Protein AF-A0AAP8U742-F1 (afdb_monomer_lite)

Foldseek 3Di:
DDDPVRLVVLVVVLVPDDDFAWDQDPVQRFIQTPVRDTHDPNVPDDSVVRHVVRCCSVVSVVVSVVVVVVVVVVVLVVVVVVCVVVVNPPPDPPPPPDPVPD

Structure (mmCIF, N/CA/C/O backbone):
data_AF-A0AAP8U742-F1
#
_entry.id   AF-A0AAP8U742-F1
#
loop_
_atom_site.group_PDB
_atom_site.id
_atom_site.type_symbol
_atom_site.label_atom_id
_atom_site.label_alt_id
_atom_site.label_comp_id
_atom_site.label_asym_id
_atom_site.label_entity_id
_atom_site.label_seq_id
_atom_site.pdbx_PDB_ins_code
_atom_site.Cartn_x
_atom_site.Cartn_y
_atom_site.Cartn_z
_atom_site.occupancy
_atom_site.B_iso_or_equiv
_atom_site.auth_seq_id
_atom_site.auth_comp_id
_atom_site.auth_asym_id
_atom_site.auth_atom_id
_atom_site.pdbx_PDB_model_num
ATOM 1 N N . MET A 1 1 ? 0.283 -9.402 14.566 1.00 66.00 1 MET A N 1
ATOM 2 C CA . MET A 1 1 ? -0.108 -8.086 14.017 1.00 66.00 1 MET A CA 1
ATOM 3 C C . MET A 1 1 ? 1.169 -7.272 13.922 1.00 66.00 1 MET A C 1
ATOM 5 O O . MET A 1 1 ? 1.998 -7.462 14.806 1.00 66.00 1 MET A O 1
ATOM 9 N N . LEU A 1 2 ? 1.356 -6.465 12.875 1.00 81.75 2 LEU A N 1
ATOM 10 C CA . LEU A 1 2 ? 2.509 -5.558 12.797 1.00 81.75 2 LEU A CA 1
ATOM 11 C C . LEU A 1 2 ? 2.528 -4.652 14.036 1.00 81.75 2 LEU A C 1
ATOM 13 O O . LEU A 1 2 ? 1.473 -4.187 14.475 1.00 81.75 2 LEU A O 1
ATOM 17 N N . GLY A 1 3 ? 3.706 -4.447 14.617 1.00 90.69 3 GLY A N 1
ATOM 18 C CA . GLY A 1 3 ? 3.905 -3.501 15.707 1.00 90.69 3 GLY A CA 1
ATOM 19 C C . GLY A 1 3 ? 3.782 -2.050 15.233 1.00 90.69 3 GLY A C 1
ATOM 20 O O . GLY A 1 3 ? 3.861 -1.760 14.040 1.00 90.69 3 GLY A O 1
ATOM 21 N N . ARG A 1 4 ? 3.623 -1.116 16.182 1.00 90.12 4 ARG A N 1
ATOM 22 C CA . ARG A 1 4 ? 3.585 0.326 15.870 1.00 90.12 4 ARG A CA 1
ATOM 23 C C . ARG A 1 4 ? 4.872 0.807 15.202 1.00 90.12 4 ARG A C 1
ATOM 25 O O . ARG A 1 4 ? 4.802 1.558 14.241 1.00 90.12 4 ARG A O 1
ATOM 32 N N . GLU A 1 5 ? 6.018 0.342 15.693 1.00 93.56 5 GLU A N 1
ATOM 33 C CA . GLU A 1 5 ? 7.332 0.683 15.135 1.00 93.56 5 GLU A CA 1
ATOM 34 C C . GLU A 1 5 ? 7.465 0.178 13.693 1.00 93.56 5 GLU A C 1
ATOM 36 O O . GLU A 1 5 ? 7.790 0.952 12.801 1.00 93.56 5 GLU A O 1
ATOM 41 N N . GLU A 1 6 ? 7.100 -1.081 13.432 1.00 94.50 6 GLU A N 1
ATOM 42 C CA . GLU A 1 6 ? 7.138 -1.655 12.079 1.00 94.50 6 GLU A CA 1
ATOM 43 C C . GLU A 1 6 ? 6.215 -0.905 11.106 1.00 94.50 6 GLU A C 1
ATOM 45 O O . GLU A 1 6 ? 6.568 -0.702 9.944 1.00 94.50 6 GLU A O 1
ATOM 50 N N . LEU A 1 7 ? 5.033 -0.479 11.566 1.00 94.44 7 LEU A N 1
ATOM 51 C CA . LEU A 1 7 ? 4.100 0.298 10.751 1.00 94.44 7 LEU A CA 1
ATOM 52 C C . LEU A 1 7 ? 4.659 1.687 10.419 1.00 94.44 7 LEU A C 1
ATOM 54 O O . LEU A 1 7 ? 4.507 2.141 9.284 1.00 94.44 7 LEU A O 1
ATOM 58 N N . GLU A 1 8 ? 5.311 2.338 11.381 1.00 94.81 8 GLU A N 1
ATOM 59 C CA . GLU A 1 8 ? 5.937 3.647 11.185 1.00 94.81 8 GLU A CA 1
ATOM 60 C C . GLU A 1 8 ? 7.095 3.566 10.190 1.00 94.81 8 GLU A C 1
ATOM 62 O O . GLU A 1 8 ? 7.168 4.351 9.247 1.00 94.81 8 GLU A O 1
ATOM 67 N N . GLU A 1 9 ? 7.934 2.537 10.294 1.00 96.44 9 GLU A N 1
ATOM 68 C CA . GLU A 1 9 ? 8.993 2.317 9.313 1.00 96.44 9 GLU A CA 1
ATOM 69 C C . GLU A 1 9 ? 8.449 2.110 7.888 1.00 96.44 9 GLU A C 1
ATOM 71 O O . GLU A 1 9 ? 9.060 2.552 6.910 1.00 96.44 9 GLU A O 1
ATOM 76 N N . ILE A 1 10 ? 7.308 1.424 7.739 1.00 95.75 10 ILE A N 1
ATOM 77 C CA . ILE A 1 10 ? 6.654 1.259 6.433 1.00 95.75 10 ILE A CA 1
ATOM 78 C C . ILE A 1 10 ? 6.139 2.611 5.919 1.00 95.75 10 ILE A C 1
ATOM 80 O O . ILE A 1 10 ? 6.312 2.889 4.730 1.00 95.75 10 ILE A O 1
ATOM 84 N N . ARG A 1 11 ? 5.562 3.461 6.783 1.00 95.19 11 ARG A N 1
ATOM 85 C CA . ARG A 1 11 ? 5.136 4.823 6.406 1.00 95.19 11 ARG A CA 1
ATOM 86 C C . ARG A 1 11 ? 6.304 5.654 5.921 1.00 95.19 11 ARG A C 1
ATOM 88 O O . ARG A 1 11 ? 6.241 6.172 4.812 1.00 95.19 11 ARG A O 1
ATOM 95 N N . GLU A 1 12 ? 7.394 5.696 6.682 1.00 95.56 12 GLU A N 1
ATOM 96 C CA . GLU A 1 12 ? 8.577 6.455 6.286 1.00 95.56 12 GLU A CA 1
ATOM 97 C C . GLU A 1 12 ? 9.111 6.008 4.920 1.00 95.56 12 GLU A C 1
ATOM 99 O O . GLU A 1 12 ? 9.497 6.837 4.094 1.00 95.56 12 GLU A O 1
ATOM 104 N N . ARG A 1 13 ? 9.149 4.693 4.658 1.00 94.94 13 ARG A N 1
ATOM 105 C CA . ARG A 1 13 ? 9.566 4.167 3.349 1.00 94.94 13 ARG A CA 1
ATOM 106 C C . ARG A 1 13 ? 8.597 4.571 2.237 1.00 94.94 13 ARG A C 1
ATOM 108 O O . ARG A 1 13 ? 9.052 4.902 1.144 1.00 94.94 13 ARG A O 1
ATOM 115 N N . ALA A 1 14 ? 7.292 4.557 2.504 1.00 93.12 14 ALA A N 1
ATOM 116 C CA . ALA A 1 14 ? 6.268 4.953 1.541 1.00 93.12 14 ALA A CA 1
ATOM 117 C C . ALA A 1 14 ? 6.313 6.459 1.214 1.00 93.12 14 ALA A C 1
ATOM 119 O O . ALA A 1 14 ? 6.112 6.831 0.057 1.00 93.12 14 ALA A O 1
ATOM 120 N N . GLU A 1 15 ? 6.615 7.302 2.204 1.00 91.38 15 GLU A N 1
ATOM 121 C CA . GLU A 1 15 ? 6.760 8.758 2.061 1.00 91.38 15 GLU A CA 1
ATOM 122 C C . GLU A 1 15 ? 8.062 9.158 1.358 1.00 91.38 15 GLU A C 1
ATOM 124 O O . GLU A 1 15 ? 8.069 10.075 0.542 1.00 91.38 15 GLU A O 1
ATOM 129 N N . LYS A 1 16 ? 9.171 8.456 1.633 1.00 90.69 16 LYS A N 1
ATOM 130 C CA . LYS A 1 16 ? 10.468 8.696 0.971 1.00 90.69 16 LYS A CA 1
ATOM 131 C C . LYS A 1 16 ? 10.472 8.282 -0.503 1.00 90.69 16 LYS A C 1
ATOM 133 O O . LYS A 1 16 ? 11.352 8.708 -1.252 1.00 90.69 16 LYS A O 1
ATOM 138 N N . ALA A 1 17 ? 9.545 7.423 -0.921 1.00 88.38 17 ALA A N 1
ATOM 139 C CA . ALA A 1 17 ? 9.445 6.999 -2.308 1.00 88.38 17 ALA A CA 1
ATOM 140 C C . ALA A 1 17 ? 8.935 8.148 -3.195 1.00 88.38 17 ALA A C 1
ATOM 142 O O . ALA A 1 17 ? 8.032 8.892 -2.820 1.00 88.38 17 ALA A O 1
ATOM 143 N N . THR A 1 18 ? 9.477 8.275 -4.407 1.00 81.50 18 THR A N 1
ATOM 144 C CA . THR A 1 18 ? 9.054 9.306 -5.366 1.00 81.50 18 THR A CA 1
ATOM 145 C C . THR A 1 18 ? 7.581 9.159 -5.741 1.00 81.50 18 THR A C 1
ATOM 147 O O . THR A 1 18 ? 7.059 8.042 -5.816 1.00 81.50 18 THR A O 1
ATOM 150 N N . GLU A 1 19 ? 6.895 10.285 -5.933 1.00 78.69 19 GLU A N 1
ATOM 151 C CA . GLU A 1 19 ? 5.492 10.306 -6.352 1.00 78.69 19 GLU A CA 1
ATOM 152 C C . GLU A 1 19 ? 5.325 9.856 -7.812 1.00 78.69 19 GLU A C 1
ATOM 154 O O . GLU A 1 19 ? 6.230 10.002 -8.639 1.00 78.69 19 GLU A O 1
ATOM 159 N N . GLY A 1 20 ? 4.138 9.328 -8.121 1.00 80.50 20 GLY A N 1
ATOM 160 C CA . GLY A 1 20 ? 3.724 8.955 -9.471 1.00 80.50 20 GLY A CA 1
ATOM 161 C C . GLY A 1 20 ? 3.664 7.446 -9.725 1.00 80.50 20 GLY A C 1
ATOM 162 O O . GLY A 1 20 ? 4.263 6.641 -9.010 1.00 80.50 20 GLY A O 1
ATOM 163 N N . SER A 1 21 ? 2.895 7.063 -10.746 1.00 83.44 21 SER A N 1
ATOM 164 C CA . SER A 1 21 ? 2.624 5.662 -11.071 1.00 83.44 21 SER A CA 1
ATOM 165 C C . SER A 1 21 ? 3.855 4.942 -11.611 1.00 83.44 21 SER A C 1
ATOM 167 O O . SER A 1 21 ? 4.708 5.511 -12.297 1.00 83.44 21 SER A O 1
ATOM 169 N N . TRP A 1 22 ? 3.950 3.662 -11.275 1.00 90.19 22 TRP A N 1
ATOM 170 C CA . TRP A 1 22 ? 4.915 2.729 -11.835 1.00 90.19 22 TRP A CA 1
ATOM 171 C C . TRP A 1 22 ? 4.106 1.711 -12.622 1.00 90.19 22 TRP A C 1
ATOM 173 O O . TRP A 1 22 ? 3.090 1.229 -12.130 1.00 90.19 22 TRP A O 1
ATOM 183 N N . HIS A 1 23 ? 4.514 1.393 -13.844 1.00 87.94 23 HIS A N 1
ATOM 184 C CA . HIS A 1 23 ? 3.804 0.400 -14.640 1.00 87.94 23 HIS A CA 1
ATOM 185 C C . HIS A 1 23 ? 4.769 -0.5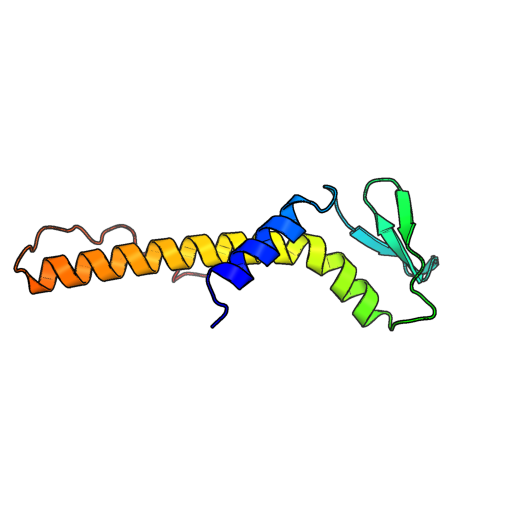73 -15.290 1.00 87.94 23 HIS A C 1
ATOM 187 O O . HIS A 1 23 ? 5.888 -0.226 -15.672 1.00 87.94 23 HIS A O 1
ATOM 193 N N . TYR A 1 24 ? 4.320 -1.814 -15.415 1.00 89.31 24 TYR A N 1
ATOM 194 C CA . TYR A 1 24 ? 5.052 -2.829 -16.142 1.00 89.31 24 TYR A CA 1
ATOM 195 C C . TYR A 1 24 ? 4.917 -2.613 -17.656 1.00 89.31 24 TYR A C 1
ATOM 197 O O . TYR A 1 24 ? 3.814 -2.627 -18.204 1.00 89.31 24 TYR A O 1
ATOM 205 N N . SER A 1 25 ? 6.047 -2.454 -18.344 1.00 87.00 25 SER A N 1
ATOM 206 C CA . SER A 1 25 ? 6.121 -2.487 -19.803 1.00 87.00 25 SER A CA 1
ATOM 207 C C . SER A 1 25 ? 6.514 -3.884 -20.274 1.00 87.00 25 SER A C 1
ATOM 209 O O . SER A 1 25 ? 7.645 -4.323 -20.062 1.00 87.00 25 SER A O 1
ATOM 211 N N . LYS A 1 26 ? 5.590 -4.579 -20.949 1.00 84.69 26 LYS A N 1
ATOM 212 C CA . LYS A 1 26 ? 5.833 -5.913 -21.528 1.00 84.69 26 LYS A CA 1
ATOM 213 C C . LYS A 1 26 ? 6.875 -5.885 -22.641 1.00 84.69 26 LYS A C 1
ATOM 215 O O . LYS A 1 26 ? 7.727 -6.768 -22.695 1.00 84.69 26 LYS A O 1
ATOM 220 N N . ASP A 1 27 ? 6.837 -4.849 -23.476 1.00 86.19 27 ASP A N 1
ATOM 221 C CA . ASP A 1 27 ? 7.764 -4.685 -24.600 1.00 86.19 27 ASP A CA 1
ATOM 222 C C . ASP A 1 27 ? 9.206 -4.516 -24.111 1.00 86.19 27 ASP A C 1
ATOM 224 O O . ASP A 1 27 ? 10.139 -5.069 -24.688 1.00 86.19 27 ASP A O 1
ATOM 228 N N . MET A 1 28 ? 9.379 -3.788 -23.005 1.00 83.12 28 MET A N 1
ATOM 229 C CA . MET A 1 28 ? 10.688 -3.522 -22.404 1.00 83.12 28 MET A CA 1
ATOM 230 C C . MET A 1 28 ? 11.068 -4.531 -21.319 1.00 83.12 28 MET A C 1
ATOM 232 O O . MET A 1 28 ? 12.201 -4.525 -20.851 1.00 83.12 28 MET A O 1
ATOM 236 N N . LYS A 1 29 ? 10.118 -5.370 -20.893 1.00 83.56 29 LYS A N 1
ATOM 237 C CA . LYS A 1 29 ? 10.208 -6.248 -19.719 1.00 83.56 29 LYS A CA 1
ATOM 238 C C . LYS A 1 29 ? 10.683 -5.526 -18.446 1.00 83.56 29 LYS A C 1
ATOM 240 O O . LYS A 1 29 ? 11.383 -6.102 -17.623 1.00 83.56 29 LYS A O 1
ATOM 245 N N . ALA A 1 30 ? 10.283 -4.271 -18.269 1.00 86.50 30 ALA A N 1
ATOM 246 C CA . ALA A 1 30 ? 10.819 -3.380 -17.242 1.00 86.50 30 ALA A CA 1
ATOM 247 C C . ALA A 1 30 ? 9.710 -2.595 -16.533 1.00 86.50 30 ALA A C 1
ATOM 249 O O . ALA A 1 30 ? 8.588 -2.500 -17.037 1.00 86.50 30 ALA A O 1
ATOM 250 N N . ILE A 1 31 ? 10.034 -2.001 -15.384 1.00 88.50 31 ILE A N 1
ATOM 251 C CA . ILE A 1 31 ? 9.160 -1.013 -14.742 1.00 88.50 31 ILE A CA 1
ATOM 252 C C . ILE A 1 31 ? 9.471 0.354 -15.338 1.00 88.50 31 ILE A C 1
ATOM 254 O O . ILE A 1 31 ? 10.617 0.805 -15.313 1.00 88.50 31 ILE A O 1
ATOM 258 N N . VAL A 1 32 ? 8.439 1.021 -15.842 1.00 87.94 32 VAL A N 1
ATOM 259 C CA . VAL A 1 32 ? 8.500 2.413 -16.277 1.00 87.94 32 VAL A CA 1
ATOM 260 C C . VAL A 1 32 ? 7.882 3.273 -15.184 1.00 87.94 32 VAL A C 1
ATOM 262 O O . VAL A 1 32 ? 6.723 3.097 -14.796 1.00 87.94 32 VAL A O 1
ATOM 265 N N . THR A 1 33 ? 8.693 4.175 -14.648 1.00 86.81 33 THR A N 1
ATOM 266 C CA . THR A 1 33 ? 8.273 5.113 -13.603 1.00 86.81 33 THR A CA 1
ATOM 267 C C . THR A 1 33 ? 7.575 6.332 -14.204 1.00 86.81 33 THR A C 1
ATOM 269 O O . THR A 1 33 ? 7.675 6.599 -15.399 1.00 86.81 33 THR A O 1
ATOM 272 N N . HIS A 1 34 ? 6.940 7.133 -13.351 1.00 82.69 34 HIS A N 1
ATOM 273 C CA . HIS A 1 34 ? 6.312 8.400 -13.727 1.00 82.69 34 HIS A CA 1
ATOM 274 C C . HIS A 1 34 ? 7.249 9.409 -14.421 1.00 82.69 34 HIS A C 1
ATOM 276 O O . HIS A 1 34 ? 6.775 10.284 -15.136 1.00 82.69 34 HIS A O 1
ATOM 282 N N . TYR A 1 35 ? 8.567 9.293 -14.231 1.00 82.50 35 TYR A N 1
ATOM 283 C CA . TYR A 1 35 ? 9.567 10.184 -14.832 1.00 82.50 35 TYR A CA 1
ATOM 284 C C . TYR A 1 35 ? 10.199 9.615 -16.111 1.00 82.50 35 TYR A C 1
ATOM 286 O O . TYR A 1 35 ? 11.317 9.994 -16.455 1.00 82.50 35 TYR A O 1
ATOM 294 N N . ASP A 1 36 ? 9.548 8.645 -16.759 1.00 82.44 36 ASP A N 1
ATOM 295 C CA . ASP A 1 36 ? 10.079 7.883 -17.901 1.00 82.44 36 ASP A CA 1
ATOM 296 C C . ASP A 1 36 ? 11.419 7.173 -17.613 1.00 82.44 36 ASP A C 1
ATOM 298 O O . ASP A 1 36 ? 12.109 6.705 -18.521 1.00 82.44 36 ASP A O 1
ATOM 302 N N . ALA A 1 37 ? 11.800 7.045 -16.335 1.00 85.44 37 ALA A N 1
ATOM 303 C CA . ALA A 1 37 ? 12.943 6.234 -15.945 1.00 85.44 37 ALA A CA 1
ATOM 304 C C . ALA A 1 37 ? 12.580 4.748 -16.049 1.00 85.44 37 ALA A C 1
ATOM 306 O O . ALA A 1 37 ? 11.507 4.328 -15.602 1.00 85.44 37 ALA A O 1
ATOM 307 N N . ILE A 1 38 ? 13.504 3.971 -16.613 1.00 87.88 38 ILE A N 1
ATOM 308 C CA . ILE A 1 38 ? 13.361 2.535 -16.853 1.00 87.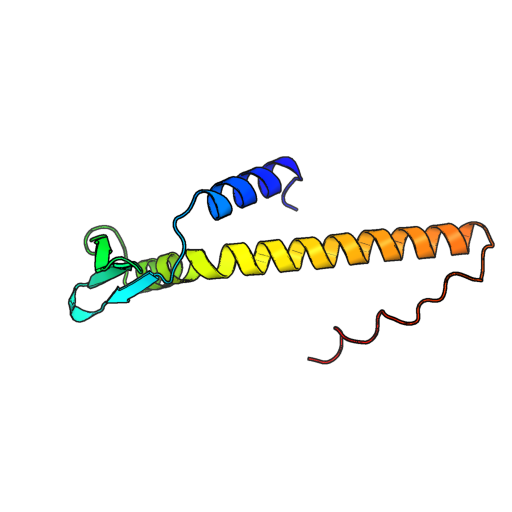88 38 ILE A CA 1
ATOM 309 C C . ILE A 1 38 ? 14.150 1.789 -15.783 1.00 87.88 38 ILE A C 1
ATOM 311 O O . ILE A 1 38 ? 15.365 1.956 -15.669 1.00 87.88 38 ILE A O 1
ATOM 315 N N . ILE A 1 39 ? 13.463 0.942 -15.025 1.00 84.62 39 ILE A N 1
ATOM 316 C CA . ILE A 1 39 ? 14.076 0.019 -14.073 1.00 84.62 39 ILE A CA 1
ATOM 317 C C . ILE A 1 39 ? 14.026 -1.377 -14.702 1.00 84.62 39 ILE A C 1
ATOM 319 O O . ILE A 1 39 ? 12.985 -2.040 -14.691 1.00 84.62 39 ILE A O 1
ATOM 323 N N . ASP A 1 40 ? 15.145 -1.809 -15.288 1.00 85.56 40 ASP A N 1
ATOM 324 C CA . ASP A 1 40 ? 15.274 -3.153 -15.856 1.00 85.56 40 ASP A CA 1
ATOM 325 C C . ASP A 1 40 ? 15.517 -4.182 -14.746 1.00 85.56 40 ASP A C 1
ATOM 327 O O . ASP A 1 40 ? 16.574 -4.221 -14.113 1.00 85.56 40 ASP A O 1
ATOM 331 N N . ILE A 1 41 ? 14.506 -5.015 -14.519 1.00 80.00 41 ILE A N 1
ATOM 332 C CA . ILE A 1 41 ? 14.538 -6.145 -13.585 1.00 80.00 41 ILE A CA 1
ATOM 333 C C . ILE A 1 41 ? 14.227 -7.473 -14.285 1.00 80.00 41 ILE A C 1
ATOM 335 O O . ILE A 1 41 ? 14.072 -8.501 -13.625 1.00 80.00 41 ILE A O 1
ATOM 339 N N . SER A 1 42 ? 14.182 -7.468 -15.622 1.00 77.12 42 SER A N 1
ATOM 340 C CA . SER A 1 42 ? 13.733 -8.590 -16.458 1.00 77.12 42 SER A CA 1
ATOM 341 C C . SER A 1 42 ? 14.530 -9.881 -16.249 1.00 77.12 42 SER A C 1
ATOM 343 O O . SER A 1 42 ? 14.009 -10.980 -16.431 1.00 77.12 42 SER A O 1
ATOM 345 N N . HIS A 1 43 ? 15.798 -9.756 -15.860 1.00 79.62 43 HIS A N 1
ATOM 346 C CA . HIS A 1 43 ? 16.711 -10.880 -15.660 1.00 79.62 43 HIS A CA 1
ATOM 347 C C . HIS A 1 43 ? 16.660 -11.491 -14.256 1.00 79.62 43 HIS A C 1
ATOM 349 O O . HIS A 1 43 ? 17.233 -12.558 -14.043 1.00 79.62 43 HIS A O 1
ATOM 355 N N . TYR A 1 44 ? 15.994 -10.832 -13.307 1.00 77.25 44 TYR A N 1
ATOM 356 C CA . TYR A 1 44 ? 16.027 -11.207 -11.892 1.00 77.25 44 TYR A CA 1
ATOM 357 C C . TYR A 1 44 ? 14.677 -11.674 -11.354 1.00 77.25 44 TYR A C 1
ATOM 359 O O . TYR A 1 44 ? 14.613 -12.130 -10.215 1.00 77.25 44 TYR A O 1
ATOM 367 N N . THR A 1 45 ? 13.605 -11.561 -12.142 1.00 82.56 45 THR A N 1
ATOM 368 C CA . THR A 1 45 ? 12.248 -11.762 -11.637 1.00 82.56 45 THR A CA 1
ATOM 369 C C . THR A 1 45 ? 11.270 -12.175 -12.745 1.00 82.56 45 THR A C 1
AT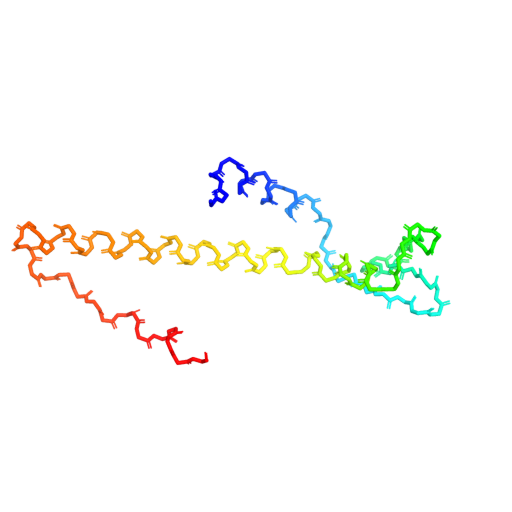OM 371 O O . THR A 1 45 ? 11.581 -12.078 -13.933 1.00 82.56 45 THR A O 1
ATOM 374 N N . THR A 1 46 ? 10.094 -12.677 -12.370 1.00 88.62 46 THR A N 1
ATOM 375 C CA . THR A 1 46 ? 9.016 -13.056 -13.298 1.00 88.62 46 THR A CA 1
ATOM 376 C C . THR A 1 46 ? 8.116 -11.869 -13.642 1.00 88.62 46 THR A C 1
ATOM 378 O O . THR A 1 46 ? 8.060 -10.904 -12.889 1.00 88.62 46 THR A O 1
ATOM 381 N N . GLU A 1 47 ? 7.347 -11.941 -14.737 1.00 86.75 47 GLU A N 1
ATOM 382 C CA . GLU A 1 47 ? 6.378 -10.882 -15.088 1.00 86.75 47 GLU A CA 1
ATOM 383 C C . GLU A 1 47 ? 5.413 -10.562 -13.932 1.00 86.75 47 GLU A C 1
ATOM 385 O O . GLU A 1 47 ? 5.125 -9.394 -13.684 1.00 86.75 47 GLU A O 1
ATOM 390 N N . GLY A 1 48 ? 4.981 -11.585 -13.183 1.00 87.38 48 GLY A N 1
ATOM 391 C CA . GLY A 1 48 ? 4.105 -11.409 -12.023 1.00 87.38 48 GLY A CA 1
ATOM 392 C C . GLY A 1 48 ? 4.765 -10.649 -10.872 1.00 87.38 48 GLY A C 1
ATOM 393 O O . GLY A 1 48 ? 4.108 -9.848 -10.213 1.00 87.38 48 GLY A O 1
ATOM 394 N N . ASP A 1 49 ? 6.068 -10.833 -10.656 1.00 88.75 49 ASP A N 1
ATOM 395 C CA . ASP A 1 49 ? 6.800 -10.059 -9.651 1.00 88.75 49 ASP A CA 1
ATOM 396 C C . ASP A 1 49 ? 6.942 -8.591 -10.073 1.00 88.75 49 ASP A C 1
ATOM 398 O O . ASP A 1 49 ? 6.826 -7.694 -9.241 1.00 88.75 49 ASP A O 1
ATOM 402 N N . ILE A 1 50 ? 7.168 -8.331 -11.368 1.00 87.81 50 ILE A N 1
ATOM 403 C CA . ILE A 1 50 ? 7.262 -6.964 -11.904 1.00 87.81 50 ILE A CA 1
ATOM 404 C C . ILE A 1 50 ? 5.932 -6.236 -11.713 1.00 87.81 50 ILE A C 1
ATOM 406 O O . ILE A 1 50 ? 5.906 -5.099 -11.239 1.00 87.81 50 ILE A O 1
ATOM 410 N N . GLU A 1 51 ? 4.832 -6.906 -12.055 1.00 88.69 51 GLU A N 1
ATOM 411 C CA . GLU A 1 51 ? 3.479 -6.388 -11.870 1.00 88.69 51 GLU A CA 1
ATOM 412 C C . GLU A 1 51 ? 3.199 -6.115 -10.384 1.00 88.69 51 GLU A C 1
ATOM 414 O O . GLU A 1 51 ? 2.804 -5.002 -10.030 1.00 88.69 51 GLU A O 1
ATOM 419 N N . PHE A 1 52 ? 3.523 -7.065 -9.500 1.00 90.31 52 PHE A N 1
ATOM 420 C CA . PHE A 1 52 ? 3.394 -6.891 -8.052 1.00 90.31 52 PHE A CA 1
ATOM 421 C C . PHE A 1 52 ? 4.187 -5.683 -7.531 1.00 90.31 52 PHE A C 1
ATOM 423 O O . PHE A 1 52 ? 3.633 -4.851 -6.815 1.00 90.31 52 PHE A O 1
ATOM 430 N N . ILE A 1 53 ? 5.463 -5.543 -7.908 1.00 89.06 53 ILE A N 1
ATOM 431 C CA . ILE A 1 53 ? 6.313 -4.419 -7.482 1.00 89.06 53 ILE A CA 1
ATOM 432 C C . ILE A 1 53 ? 5.754 -3.089 -7.998 1.00 89.06 53 ILE A C 1
ATOM 434 O O . ILE A 1 53 ? 5.745 -2.103 -7.258 1.00 89.06 53 ILE A O 1
ATOM 438 N N . SER A 1 54 ? 5.269 -3.055 -9.244 1.00 87.94 54 SER A N 1
ATOM 439 C CA . SER A 1 54 ? 4.694 -1.841 -9.830 1.00 87.94 54 SER A CA 1
ATOM 440 C C . SER A 1 54 ? 3.452 -1.365 -9.065 1.00 87.94 54 SER A C 1
ATOM 442 O O . SER A 1 54 ? 3.345 -0.178 -8.756 1.00 87.94 54 SER A O 1
ATOM 444 N N . HIS A 1 55 ? 2.581 -2.290 -8.649 1.00 90.31 55 HIS A N 1
ATOM 445 C CA . HIS A 1 55 ? 1.381 -1.974 -7.872 1.00 90.31 55 HIS A CA 1
ATOM 446 C C . HIS A 1 55 ? 1.658 -1.699 -6.394 1.00 90.31 55 HIS A C 1
ATOM 448 O O . HIS A 1 55 ? 1.010 -0.833 -5.802 1.00 90.31 55 HIS A O 1
ATOM 454 N N . ALA A 1 56 ? 2.664 -2.349 -5.798 1.00 91.56 56 ALA A N 1
ATOM 455 C CA . ALA A 1 56 ? 3.012 -2.165 -4.390 1.00 91.56 56 ALA A CA 1
ATOM 456 C C . ALA A 1 56 ? 3.249 -0.688 -4.027 1.00 91.56 56 ALA A C 1
ATOM 458 O O . ALA A 1 56 ? 2.910 -0.260 -2.922 1.00 91.56 56 ALA A O 1
ATOM 459 N N . ARG A 1 57 ? 3.769 0.119 -4.963 1.00 88.38 57 ARG A N 1
ATOM 460 C CA . ARG A 1 57 ? 3.993 1.560 -4.765 1.00 88.38 57 ARG A CA 1
ATOM 461 C C . ARG A 1 57 ? 2.711 2.337 -4.445 1.00 88.38 57 ARG A C 1
ATOM 463 O O . ARG A 1 57 ? 2.780 3.288 -3.662 1.00 88.38 57 ARG A O 1
ATOM 470 N N . GLU A 1 58 ? 1.584 1.954 -5.041 1.00 89.12 58 GLU A N 1
ATOM 471 C CA . GLU A 1 58 ? 0.271 2.583 -4.845 1.00 89.12 58 GLU A CA 1
ATOM 472 C C . GLU A 1 58 ? -0.560 1.871 -3.774 1.00 89.12 58 GLU A C 1
ATOM 474 O O . GLU A 1 58 ? -1.308 2.514 -3.033 1.00 89.12 58 GLU A O 1
ATOM 479 N N . ASP A 1 59 ? -0.425 0.551 -3.676 1.00 94.25 59 ASP A N 1
ATOM 480 C CA . ASP A 1 59 ? -1.194 -0.261 -2.739 1.00 94.25 59 ASP A CA 1
ATOM 481 C C . ASP A 1 59 ? -0.736 -0.053 -1.296 1.00 94.25 59 ASP A C 1
ATOM 483 O O . ASP A 1 59 ? -1.577 0.076 -0.408 1.00 94.25 59 ASP A O 1
ATOM 487 N N . ILE A 1 60 ? 0.574 0.061 -1.041 1.00 94.56 60 ILE A N 1
ATOM 488 C CA . ILE A 1 60 ? 1.100 0.268 0.318 1.00 94.56 60 ILE A CA 1
ATOM 489 C C . ILE A 1 60 ? 0.529 1.552 0.957 1.00 94.56 60 ILE A C 1
ATOM 491 O O . ILE A 1 60 ? -0.022 1.448 2.055 1.00 94.56 60 ILE A O 1
ATOM 495 N N . PRO A 1 61 ? 0.560 2.739 0.314 1.00 92.81 61 PRO A N 1
ATOM 496 C CA . PRO A 1 61 ? -0.096 3.935 0.850 1.00 92.81 61 PRO A CA 1
ATOM 497 C C . PRO A 1 61 ? -1.593 3.749 1.147 1.00 92.81 61 PRO A C 1
ATOM 499 O O . PRO A 1 61 ? -2.053 4.130 2.224 1.00 92.81 61 PRO A O 1
ATOM 502 N N . LYS A 1 62 ? -2.354 3.112 0.245 1.00 93.69 62 LYS A N 1
ATOM 503 C CA . LYS A 1 62 ? -3.794 2.844 0.444 1.00 93.69 62 LYS A CA 1
ATOM 504 C C . LYS A 1 62 ? -4.043 1.911 1.632 1.00 93.69 62 LYS A C 1
ATOM 506 O O . LYS A 1 62 ? -4.989 2.104 2.401 1.00 93.69 62 LYS A O 1
ATOM 511 N N . LEU A 1 63 ? -3.193 0.900 1.802 1.00 95.62 63 LEU A N 1
ATOM 512 C CA . LEU A 1 63 ? -3.255 -0.024 2.931 1.00 95.62 63 LEU A CA 1
ATOM 513 C C . LEU A 1 63 ? -2.925 0.687 4.246 1.00 95.62 63 LEU A C 1
ATOM 515 O O . LEU A 1 63 ? -3.651 0.506 5.221 1.00 95.62 63 LEU A O 1
ATOM 519 N N . LEU A 1 64 ? -1.901 1.544 4.273 1.00 95.12 64 LEU A N 1
ATOM 520 C CA . LEU A 1 64 ? -1.567 2.366 5.443 1.00 95.12 64 LEU A CA 1
ATOM 521 C C . LEU A 1 64 ? -2.718 3.310 5.827 1.00 95.12 64 LEU A C 1
ATOM 523 O O . LEU A 1 64 ? -3.056 3.429 7.005 1.00 95.12 64 LEU A O 1
ATOM 527 N N . GLU A 1 65 ? -3.365 3.950 4.851 1.00 94.19 65 GLU A N 1
ATOM 528 C CA . GLU A 1 65 ? -4.556 4.776 5.085 1.00 94.19 65 GLU A CA 1
ATOM 529 C C . GLU A 1 65 ? -5.716 3.946 5.659 1.00 94.19 65 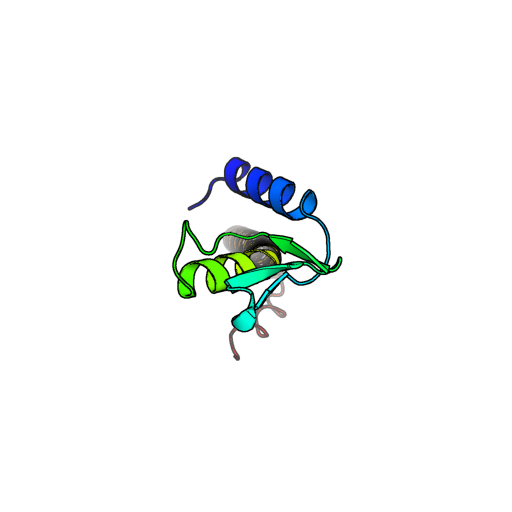GLU A C 1
ATOM 531 O O . GLU A 1 65 ? -6.406 4.369 6.588 1.00 94.19 65 GLU A O 1
ATOM 536 N N . THR A 1 66 ? -5.914 2.732 5.145 1.00 95.44 66 THR A N 1
ATOM 537 C CA . THR A 1 66 ? -6.949 1.813 5.633 1.00 95.44 66 THR A CA 1
ATOM 538 C C . THR A 1 66 ? -6.674 1.368 7.069 1.00 95.44 66 THR A C 1
ATOM 540 O O . THR A 1 66 ? -7.587 1.380 7.894 1.00 95.44 66 THR A O 1
ATOM 543 N N . ILE A 1 67 ? -5.421 1.044 7.403 1.00 93.56 67 ILE A N 1
ATOM 544 C CA . ILE A 1 67 ? -5.013 0.696 8.771 1.00 93.56 67 ILE A CA 1
ATOM 545 C C . ILE A 1 67 ? -5.300 1.863 9.723 1.00 93.56 67 ILE A C 1
ATOM 547 O O . ILE A 1 67 ? -5.954 1.649 10.739 1.00 93.56 67 ILE A O 1
ATOM 551 N N . ASN A 1 68 ? -4.929 3.098 9.363 1.00 91.44 68 ASN A N 1
ATOM 552 C CA . ASN A 1 68 ? -5.243 4.291 10.163 1.00 91.44 68 ASN A CA 1
ATOM 553 C C . ASN A 1 68 ? -6.742 4.430 10.472 1.00 91.44 68 ASN A C 1
ATOM 555 O O . ASN A 1 68 ? -7.132 4.735 11.603 1.00 91.44 68 ASN A O 1
ATOM 559 N N . LYS A 1 69 ? -7.597 4.212 9.464 1.00 91.31 69 LYS A N 1
ATOM 560 C CA . LYS A 1 69 ? -9.059 4.272 9.626 1.00 91.31 69 LYS A CA 1
ATOM 561 C C . LYS A 1 69 ? -9.554 3.201 10.595 1.00 91.31 69 LYS A C 1
ATOM 563 O O . LYS A 1 69 ? -10.378 3.496 11.459 1.00 91.31 69 LYS A O 1
ATOM 568 N N . LEU A 1 70 ? -9.037 1.979 10.476 1.00 92.25 70 LEU A N 1
ATOM 569 C CA . LEU A 1 70 ? -9.396 0.868 11.356 1.00 92.25 70 LEU A CA 1
ATOM 570 C C . LEU A 1 70 ? -8.922 1.089 12.795 1.00 92.25 70 LEU A C 1
ATOM 572 O O . LEU A 1 70 ? -9.672 0.798 13.722 1.00 92.25 70 LEU A O 1
ATOM 576 N N . GLU A 1 71 ? -7.724 1.636 12.999 1.00 90.00 71 GLU A N 1
ATOM 577 C CA . GLU A 1 71 ? -7.228 1.992 14.333 1.00 90.00 71 GLU A CA 1
ATOM 578 C C . GLU A 1 71 ? -8.085 3.089 14.970 1.00 90.00 71 GLU A C 1
ATOM 580 O O . GLU A 1 71 ? -8.531 2.935 16.102 1.00 90.00 71 GLU A O 1
ATOM 585 N N . THR A 1 72 ? -8.433 4.131 14.208 1.00 88.81 72 THR A N 1
ATOM 586 C CA . THR A 1 72 ? -9.351 5.187 14.670 1.00 88.81 72 THR A CA 1
ATOM 587 C C . THR A 1 72 ? -10.710 4.612 15.076 1.00 88.81 72 THR A C 1
ATOM 589 O O . THR A 1 72 ? -11.290 5.009 16.086 1.00 88.81 72 THR A O 1
ATOM 592 N N . TYR A 1 73 ? -11.236 3.675 14.286 1.00 88.19 73 TYR A N 1
ATOM 593 C CA . TYR A 1 73 ? -12.497 3.008 14.587 1.00 88.19 73 TYR A CA 1
ATOM 594 C C . TYR A 1 73 ? -12.410 2.154 15.856 1.00 88.19 73 TYR A C 1
ATOM 596 O O . TYR A 1 73 ? -13.285 2.251 16.716 1.00 88.19 73 TYR A O 1
ATOM 604 N N . ARG A 1 74 ? -11.348 1.349 15.991 1.00 89.62 74 ARG A N 1
ATOM 605 C CA . ARG A 1 74 ? -11.090 0.539 17.187 1.00 89.62 74 ARG A CA 1
ATOM 606 C C . ARG A 1 74 ? -11.059 1.422 18.431 1.00 89.62 74 ARG A C 1
ATOM 608 O O . ARG A 1 74 ? -11.780 1.132 19.378 1.00 89.62 74 ARG A O 1
ATOM 615 N N . ASP A 1 75 ? -10.298 2.511 18.403 1.00 88.56 75 ASP A N 1
ATOM 616 C CA . ASP A 1 75 ? -10.130 3.397 19.558 1.00 88.56 75 ASP A CA 1
ATOM 617 C C . ASP A 1 75 ? -11.462 4.066 19.955 1.00 88.56 75 ASP A C 1
ATOM 619 O O . ASP A 1 75 ? -11.791 4.173 21.137 1.00 88.56 75 ASP A O 1
ATOM 623 N N . ARG A 1 76 ? -12.291 4.451 18.971 1.00 85.88 76 ARG A N 1
ATOM 624 C CA . ARG A 1 76 ? -13.657 4.951 19.220 1.00 85.88 76 ARG A CA 1
ATOM 625 C C . ARG A 1 76 ? -14.558 3.887 19.842 1.00 85.88 76 ARG A C 1
ATOM 627 O O . ARG A 1 76 ? -15.315 4.191 20.762 1.00 85.88 76 ARG A O 1
ATOM 634 N N . PHE A 1 77 ? -14.496 2.659 19.336 1.00 86.75 77 PHE A N 1
ATOM 635 C CA . PHE A 1 77 ? -15.289 1.549 19.855 1.00 8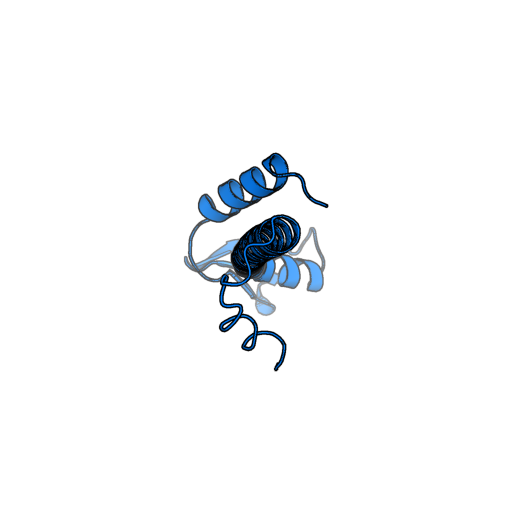6.75 77 PHE A CA 1
ATOM 636 C C . PHE A 1 77 ? -14.893 1.197 21.295 1.00 86.75 77 PHE A C 1
ATOM 638 O O . PHE A 1 77 ? -15.763 1.000 22.141 1.00 86.75 77 PHE A O 1
ATOM 645 N N . GLU A 1 78 ? -13.594 1.183 21.598 1.00 87.88 78 GLU A N 1
ATOM 646 C CA . GLU A 1 78 ? -13.085 0.980 22.957 1.00 87.88 78 GLU A CA 1
ATOM 647 C C . GLU A 1 78 ? -13.588 2.072 23.911 1.00 87.88 78 GLU A C 1
ATOM 649 O O . GLU A 1 78 ? -14.148 1.749 24.961 1.00 87.88 78 GLU A O 1
ATOM 654 N N . ALA A 1 79 ? -13.505 3.347 23.514 1.00 84.75 79 ALA A N 1
ATOM 655 C CA . ALA A 1 79 ? -14.026 4.463 24.305 1.00 84.75 79 ALA A CA 1
ATOM 656 C C . ALA A 1 79 ? -15.542 4.359 24.553 1.00 84.75 79 ALA A C 1
ATOM 658 O O . ALA A 1 79 ? -16.007 4.595 25.670 1.00 84.75 79 ALA A O 1
ATOM 659 N N . TYR A 1 80 ? -16.312 3.959 23.536 1.00 82.62 80 TYR A N 1
ATOM 660 C CA . TYR A 1 80 ? -17.745 3.698 23.675 1.00 82.62 80 TYR A CA 1
ATOM 661 C C . TYR A 1 80 ? -18.022 2.588 24.700 1.00 82.62 80 TYR A C 1
ATOM 663 O O . TYR A 1 80 ? -18.818 2.770 25.624 1.00 82.62 80 TYR A O 1
ATOM 671 N N . CYS A 1 81 ? -17.345 1.443 24.573 1.00 82.19 81 CYS A N 1
ATOM 672 C CA . CYS A 1 81 ? -17.514 0.323 25.494 1.00 82.19 81 CYS A CA 1
ATOM 673 C C . CYS A 1 81 ? -17.139 0.693 26.932 1.00 82.19 81 CYS A C 1
ATOM 675 O O . CYS A 1 81 ? -17.797 0.242 27.872 1.00 82.19 81 CYS A O 1
ATOM 677 N N . ASP A 1 82 ? -16.098 1.498 27.121 1.00 83.31 82 ASP A N 1
ATOM 678 C CA . ASP A 1 82 ? -15.672 1.926 28.448 1.00 83.31 82 ASP A CA 1
ATOM 679 C C . ASP A 1 82 ? -16.640 2.933 29.074 1.00 83.31 82 ASP A C 1
ATOM 681 O O . ASP A 1 82 ? -16.950 2.799 30.260 1.00 83.31 82 ASP A O 1
ATOM 685 N N . GLY A 1 83 ? -17.207 3.857 28.292 1.00 80.38 83 GLY A N 1
ATOM 686 C CA . GLY A 1 83 ? -18.300 4.720 28.748 1.00 80.38 83 GLY A CA 1
ATOM 687 C C . GLY A 1 83 ? -19.540 3.919 29.156 1.00 80.38 83 GLY A C 1
ATOM 688 O O . GLY A 1 83 ? -20.078 4.117 30.249 1.00 80.38 83 GLY A O 1
ATOM 689 N N . TYR A 1 84 ? -19.926 2.925 28.350 1.00 74.94 84 TYR A N 1
ATOM 690 C CA . TYR A 1 84 ? -21.042 2.030 28.666 1.00 74.94 84 TYR A CA 1
ATOM 691 C C . TYR A 1 84 ? -20.816 1.259 29.979 1.00 74.94 84 TYR A C 1
ATOM 693 O O . TYR A 1 84 ? -21.696 1.225 30.840 1.00 74.94 84 TYR A O 1
ATOM 701 N N . LYS A 1 85 ? -19.617 0.688 30.191 1.00 76.25 85 LYS A N 1
ATOM 702 C CA . LYS A 1 85 ? -19.253 0.008 31.455 1.00 76.25 85 LYS A CA 1
ATOM 703 C C . LYS A 1 85 ? -19.298 0.944 32.665 1.00 76.25 85 LYS A C 1
ATOM 705 O O . LYS A 1 85 ? -19.573 0.490 33.772 1.00 76.25 85 LYS A O 1
ATOM 710 N N . GLN A 1 86 ? -19.019 2.229 32.465 1.00 79.94 86 GLN A N 1
ATOM 711 C CA . GLN A 1 86 ? -19.039 3.251 33.513 1.00 79.94 86 GLN A CA 1
ATOM 712 C C . GLN A 1 86 ? -20.446 3.823 33.771 1.00 79.94 86 GLN A C 1
ATOM 714 O O . GLN A 1 86 ? -20.594 4.723 34.596 1.00 79.94 86 GLN A O 1
ATOM 719 N N . GLY A 1 87 ? -21.486 3.304 33.104 1.00 73.06 87 GLY A N 1
ATOM 720 C CA . GLY A 1 87 ? -22.863 3.783 33.247 1.00 73.06 87 GLY A CA 1
ATOM 721 C C . GLY A 1 87 ? -23.122 5.124 32.552 1.00 73.06 87 GLY A C 1
ATOM 722 O O . GLY A 1 87 ? -24.098 5.799 32.876 1.00 73.06 87 GLY A O 1
ATOM 723 N N . GLN A 1 88 ? -22.255 5.525 31.617 1.00 62.75 88 GLN A N 1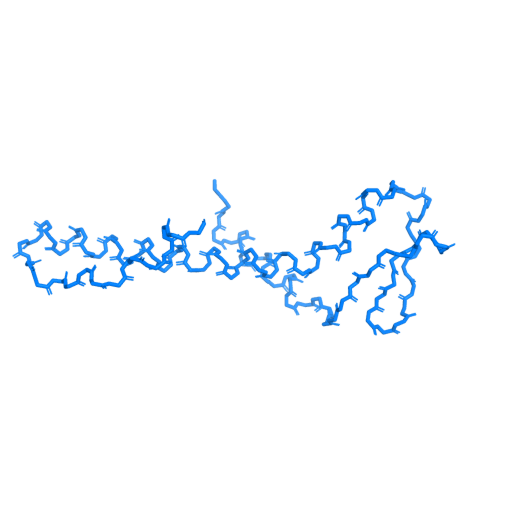
ATOM 724 C CA . GLN A 1 88 ? -22.454 6.688 30.755 1.00 62.75 88 GLN A CA 1
ATOM 725 C C . GLN A 1 88 ? -23.169 6.233 29.477 1.00 62.75 88 GLN A C 1
ATOM 727 O O . GLN A 1 88 ? -22.560 5.672 28.571 1.00 62.75 88 GLN A O 1
ATOM 732 N N . PHE A 1 89 ? -24.485 6.443 29.423 1.00 56.97 89 PHE A N 1
ATOM 733 C CA . PHE A 1 89 ? -25.355 5.932 28.354 1.00 56.97 89 PHE A CA 1
ATOM 734 C C . PHE A 1 89 ? -25.472 6.855 27.121 1.00 56.97 89 PHE A C 1
ATOM 736 O O . PHE A 1 89 ? -26.158 6.494 26.172 1.00 56.97 89 PHE A O 1
ATOM 743 N N . ASP A 1 90 ? -24.805 8.015 27.118 1.00 57.03 90 ASP A N 1
ATOM 744 C CA . ASP A 1 90 ? -25.030 9.108 26.148 1.00 57.03 90 ASP A CA 1
ATOM 745 C C . ASP A 1 90 ? -23.983 9.215 25.020 1.00 57.03 90 ASP A C 1
ATOM 747 O O . ASP A 1 90 ? -23.932 10.212 24.300 1.00 57.03 90 ASP A O 1
ATOM 751 N N . ILE A 1 91 ? -23.132 8.204 24.821 1.00 56.41 91 ILE A N 1
ATOM 752 C CA . ILE A 1 91 ? -22.197 8.209 23.686 1.00 56.41 91 ILE A CA 1
ATOM 753 C C . ILE A 1 91 ? -22.961 7.718 22.448 1.00 56.41 91 ILE A C 1
ATOM 755 O O . ILE A 1 91 ? -23.076 6.515 22.221 1.00 56.41 91 ILE A O 1
ATOM 759 N N . GLN A 1 92 ? -23.527 8.650 21.677 1.00 57.50 92 GLN A N 1
ATOM 760 C CA . GLN A 1 92 ? -24.197 8.361 20.403 1.00 57.50 92 GLN A CA 1
ATOM 761 C C . GLN A 1 92 ? -23.272 7.566 19.469 1.00 57.50 92 GLN A C 1
ATOM 763 O O . GLN A 1 92 ? -22.134 7.957 19.207 1.00 57.50 92 GLN A O 1
ATOM 768 N N . MET A 1 93 ? -23.776 6.438 18.970 1.00 54.31 93 MET A N 1
ATOM 769 C CA . MET A 1 93 ? -23.054 5.472 18.135 1.00 54.31 93 MET A CA 1
ATOM 770 C C . MET A 1 93 ? -23.526 5.580 16.679 1.00 54.31 93 MET A C 1
ATOM 772 O O . MET A 1 93 ? -23.648 4.590 15.962 1.00 54.31 93 MET A O 1
ATOM 776 N N . ASP A 1 94 ? -23.839 6.801 16.253 1.00 54.06 94 ASP A N 1
ATOM 777 C CA . ASP A 1 94 ? -24.730 7.042 15.116 1.00 54.06 94 ASP A CA 1
ATOM 778 C C . ASP A 1 94 ? -23.976 7.108 13.767 1.00 54.06 94 ASP A C 1
ATOM 780 O O . ASP A 1 94 ? -24.581 7.334 12.724 1.00 54.06 94 ASP A O 1
ATOM 784 N N . GLU A 1 95 ? -22.661 6.850 13.744 1.00 50.97 95 GLU A N 1
ATOM 785 C CA . GLU A 1 95 ? -21.817 6.953 12.534 1.00 50.97 95 GLU A CA 1
ATOM 786 C C . GLU A 1 95 ? -20.959 5.704 12.236 1.00 50.97 95 GLU A C 1
ATOM 788 O O . GLU A 1 95 ? -19.912 5.793 11.596 1.00 50.97 95 GLU A O 1
ATOM 793 N N . ILE A 1 96 ? -21.370 4.511 12.676 1.00 53.28 96 ILE A N 1
ATOM 794 C CA . ILE A 1 96 ? -20.666 3.254 12.324 1.00 53.28 96 ILE A CA 1
ATOM 795 C C . ILE A 1 96 ? -21.186 2.640 11.000 1.00 53.28 96 ILE A C 1
ATOM 797 O O . ILE A 1 96 ? -20.546 1.774 10.403 1.00 53.28 96 ILE A O 1
ATOM 801 N N . ASP A 1 97 ? -22.308 3.131 10.469 1.00 47.69 97 ASP A N 1
ATOM 802 C CA . ASP A 1 97 ? -23.130 2.395 9.495 1.00 47.69 97 ASP A CA 1
ATOM 803 C C . ASP A 1 97 ? -22.703 2.490 8.009 1.00 47.69 97 ASP A C 1
ATOM 805 O O . ASP A 1 97 ? -23.373 1.938 7.137 1.00 47.69 97 ASP A O 1
ATOM 809 N N . TRP A 1 98 ? -21.589 3.148 7.654 1.00 44.66 98 TRP A N 1
ATOM 810 C CA . TRP A 1 98 ? -21.250 3.342 6.227 1.00 44.66 98 TRP A CA 1
ATOM 811 C C . TRP A 1 98 ? -20.261 2.328 5.619 1.00 44.66 98 TRP A C 1
ATOM 813 O O . TRP A 1 98 ? -20.183 2.222 4.398 1.00 44.66 98 TRP A O 1
ATOM 823 N N . ALA A 1 99 ? -19.537 1.535 6.420 1.00 44.44 99 ALA A N 1
ATOM 824 C CA . ALA A 1 99 ? -18.503 0.622 5.897 1.00 44.44 99 ALA A CA 1
ATOM 825 C C . ALA A 1 99 ? -18.933 -0.855 5.767 1.00 44.44 99 ALA A C 1
ATOM 827 O O . ALA A 1 99 ? -18.219 -1.637 5.148 1.00 44.44 99 ALA A O 1
ATOM 828 N N . ILE A 1 100 ? -20.093 -1.253 6.309 1.00 50.19 100 ILE A N 1
ATOM 829 C CA . ILE A 1 100 ? -20.583 -2.650 6.241 1.00 50.19 100 ILE A CA 1
ATOM 830 C C . ILE A 1 100 ? -21.351 -2.927 4.931 1.00 50.19 100 ILE A C 1
ATOM 832 O O . ILE A 1 100 ? -21.546 -4.078 4.547 1.00 50.19 100 ILE A O 1
ATOM 836 N N . LYS A 1 101 ? -21.743 -1.885 4.187 1.00 47.34 101 LYS A N 1
ATOM 837 C CA . LYS A 1 101 ? -22.343 -2.020 2.851 1.00 47.34 101 LYS A CA 1
ATOM 838 C C . LYS A 1 101 ? -21.343 -1.672 1.747 1.00 47.34 101 LYS A C 1
ATOM 840 O O . LYS A 1 101 ? -21.455 -0.611 1.133 1.00 47.34 101 LYS A O 1
ATOM 845 N N . ARG A 1 102 ? -20.421 -2.588 1.449 1.00 40.91 102 ARG A N 1
ATOM 846 C CA . ARG A 1 102 ? -19.907 -2.784 0.085 1.00 40.91 102 ARG A CA 1
ATOM 847 C C . ARG A 1 102 ? -19.260 -4.146 -0.094 1.00 40.91 102 ARG A C 1
ATOM 849 O O . ARG A 1 102 ? -18.403 -4.494 0.741 1.00 40.91 102 ARG A O 1
#

Secondary structure (DSSP, 8-state):
---HHHHHHHHHHHHHSPSS-EEEETTTTEEEETTS-EEE-TTTS-HHHHHHHHHHHHHHHHHHHHHHHHHHHHHHHHHHHHHHHTT------TT-TTSS--

Sequence (102 aa):
MLGREELEEIRERAEKATEGSWHYSKDMKAIVTHYDAIIDISHYTTEGDIEFISHAREDIPKLLETINKLETYRDRFEAYCDGYKQGQFDIQMDEIDWAIKR

pLDDT: mean 82.17, std 13.86, range [40.91, 96.44]

Organism: Brevibacillus laterosporus (NCBI:txid1465)

Radius of gyration: 20.55 Å; chains: 1; bounding box: 42×23×58 Å